Protein AF-A0A8S0T6I2-F1 (afdb_monomer)

Mean predicted aligned error: 10.74 Å

Foldseek 3Di:
DDCVPDDDPDDDDPDDDPDDDPDDDQDKDKDWAADPVGSLKIWIWMDSVPPDIDIDIGHNVRVVVVVVVVVVVPDDD

Nearest PDB structures (foldseek):
  8p26-assembly4_G  TM=6.949E-01  e=2.792E-02  Arabidopsis thaliana
  8p26-assembly3_F  TM=7.644E-01  e=1.287E-01  Arabidopsis thaliana
  5t1d-assembly1_B  TM=4.051E-01  e=6.669E+00  Human herpesvirus 4 strain B95-8

Sequence (77 aa):
MDFGDMTPIFGEVEAVWSAPSTTPLEPFLFRVHGLQNDPSGLRIIVTDFQSNTFEAIRTRHQLEDMWIYRLNKGGPS

pLDDT: mean 74.72, std 15.12, range [41.25, 93.38]

Radius of gyration: 15.58 Å; Cα contacts (8 Å, |Δi|>4): 65; chains: 1; bounding box: 38×25×41 Å

Structure (mmCIF, N/CA/C/O backbone):
data_AF-A0A8S0T6I2-F1
#
_entry.id   AF-A0A8S0T6I2-F1
#
loop_
_atom_site.group_PDB
_atom_site.id
_atom_site.type_symbol
_atom_site.label_atom_id
_atom_site.label_alt_id
_atom_site.label_comp_id
_atom_site.label_asym_id
_atom_site.label_entity_id
_atom_site.label_seq_id
_atom_site.pdbx_PDB_ins_code
_atom_site.Cartn_x
_atom_site.Cartn_y
_atom_site.Cartn_z
_atom_site.occupancy
_atom_site.B_iso_or_equiv
_atom_site.auth_seq_id
_atom_site.auth_comp_id
_atom_site.auth_asym_id
_atom_site.auth_atom_id
_atom_site.pdbx_PDB_model_num
ATOM 1 N N . MET A 1 1 ? 8.584 -9.756 -19.882 1.00 41.25 1 MET A N 1
ATOM 2 C CA . MET A 1 1 ? 8.674 -10.672 -18.731 1.00 41.25 1 MET A CA 1
ATOM 3 C C . MET A 1 1 ? 7.256 -10.960 -18.302 1.00 41.25 1 MET A C 1
ATOM 5 O O . MET A 1 1 ? 6.505 -10.010 -18.120 1.00 41.25 1 MET A O 1
ATOM 9 N N . ASP A 1 2 ? 6.881 -12.234 -18.294 1.00 45.47 2 ASP A N 1
ATOM 10 C CA . ASP A 1 2 ? 5.575 -12.689 -17.827 1.00 45.47 2 ASP A CA 1
ATOM 11 C C . ASP A 1 2 ? 5.587 -12.694 -16.291 1.00 45.47 2 ASP A C 1
ATOM 13 O O . ASP A 1 2 ? 6.546 -13.164 -15.684 1.00 45.47 2 ASP A O 1
ATOM 17 N N . PHE A 1 3 ? 4.564 -12.107 -15.671 1.00 55.28 3 PHE A N 1
ATOM 18 C CA . PHE A 1 3 ? 4.411 -12.043 -14.212 1.00 55.28 3 PHE A CA 1
ATOM 19 C C . PHE A 1 3 ? 3.745 -13.315 -13.651 1.00 55.28 3 PHE A C 1
ATOM 21 O O . PHE A 1 3 ? 3.390 -13.343 -12.474 1.00 55.28 3 PHE A O 1
ATOM 28 N N . GLY A 1 4 ? 3.575 -14.353 -14.482 1.00 48.38 4 GLY A N 1
ATOM 29 C CA . GLY A 1 4 ? 2.871 -15.602 -14.170 1.00 48.38 4 GLY A CA 1
ATOM 30 C C . GLY A 1 4 ? 3.377 -16.375 -12.947 1.00 48.38 4 GLY A C 1
ATOM 31 O O . GLY A 1 4 ? 2.587 -17.087 -12.333 1.00 48.38 4 GLY A O 1
ATOM 32 N N . ASP A 1 5 ? 4.632 -16.177 -12.534 1.00 56.09 5 ASP A N 1
ATOM 33 C CA . ASP A 1 5 ? 5.225 -16.873 -11.380 1.00 56.09 5 ASP A CA 1
ATOM 34 C C . ASP A 1 5 ? 5.223 -16.048 -10.078 1.00 56.09 5 ASP A C 1
ATOM 36 O O . ASP A 1 5 ? 5.667 -16.526 -9.032 1.00 56.09 5 ASP A O 1
ATOM 40 N N . MET A 1 6 ? 4.729 -14.803 -10.094 1.00 51.94 6 MET A N 1
ATOM 41 C CA . MET A 1 6 ? 4.612 -14.011 -8.866 1.00 51.94 6 MET A CA 1
ATOM 42 C C . MET A 1 6 ? 3.331 -14.387 -8.119 1.00 51.94 6 MET A C 1
ATOM 44 O O . MET A 1 6 ? 2.256 -13.843 -8.368 1.00 51.94 6 MET A O 1
ATOM 48 N N . THR A 1 7 ? 3.448 -15.303 -7.158 1.00 49.34 7 THR A N 1
ATOM 49 C CA . THR A 1 7 ? 2.371 -15.558 -6.195 1.00 49.34 7 THR A CA 1
ATOM 50 C C . THR A 1 7 ? 2.110 -14.291 -5.377 1.00 49.34 7 THR A C 1
ATOM 52 O O . THR A 1 7 ? 3.073 -13.703 -4.871 1.00 49.34 7 THR A O 1
ATOM 55 N N . PRO A 1 8 ? 0.849 -13.859 -5.198 1.00 54.16 8 PRO A N 1
ATOM 56 C CA . PRO A 1 8 ? 0.568 -12.702 -4.367 1.00 54.16 8 PRO A CA 1
ATOM 57 C C . PRO A 1 8 ? 1.048 -12.980 -2.942 1.00 54.16 8 PRO A C 1
ATOM 59 O O . PRO A 1 8 ? 0.719 -14.011 -2.353 1.00 54.16 8 PRO A O 1
ATOM 62 N N . ILE A 1 9 ? 1.828 -12.058 -2.382 1.00 58.78 9 ILE A N 1
ATOM 63 C CA . ILE A 1 9 ? 2.175 -12.101 -0.965 1.00 58.78 9 ILE A CA 1
ATOM 64 C C . ILE A 1 9 ? 0.942 -11.615 -0.208 1.00 58.78 9 ILE A C 1
ATOM 66 O O . ILE A 1 9 ? 0.720 -10.415 -0.053 1.00 58.78 9 ILE A O 1
ATOM 70 N N . PHE A 1 10 ? 0.114 -12.560 0.222 1.00 55.09 10 PHE A N 1
ATOM 71 C CA . PHE A 1 10 ? -0.927 -12.298 1.203 1.00 55.09 10 PHE A CA 1
ATOM 72 C C . PHE A 1 10 ? -0.275 -12.374 2.583 1.00 55.09 10 PHE A C 1
ATOM 74 O O . PHE A 1 10 ? 0.104 -13.449 3.039 1.00 55.09 10 PHE A O 1
ATOM 81 N N . GLY A 1 11 ? -0.077 -11.221 3.212 1.00 55.72 11 GLY A N 1
ATOM 82 C CA . GLY A 1 11 ? 0.450 -11.118 4.566 1.00 55.72 11 GLY A CA 1
ATOM 83 C C . GLY A 1 11 ? -0.485 -10.282 5.423 1.00 55.72 11 GLY A C 1
ATOM 84 O O . GLY A 1 11 ? -1.068 -9.311 4.940 1.00 55.72 11 GLY A O 1
ATOM 85 N N . GLU A 1 12 ? -0.623 -10.656 6.690 1.00 58.47 12 GLU A N 1
ATOM 86 C CA . GLU A 1 12 ? -1.207 -9.778 7.696 1.00 58.47 12 GLU A CA 1
ATOM 87 C C . GLU A 1 12 ? -0.176 -8.693 8.015 1.00 58.47 12 GLU A C 1
ATOM 89 O O . GLU A 1 12 ? 0.950 -8.983 8.424 1.00 58.47 12 GLU A O 1
ATOM 94 N N . VAL A 1 13 ? -0.525 -7.438 7.740 1.00 62.69 13 VAL A N 1
ATOM 95 C CA . VAL A 1 13 ? 0.320 -6.301 8.101 1.00 62.69 13 VAL A CA 1
ATOM 96 C C . VAL A 1 13 ? -0.145 -5.816 9.459 1.00 62.69 13 VAL A C 1
ATOM 98 O O . VAL A 1 13 ? -1.220 -5.235 9.578 1.00 62.69 13 VAL A O 1
ATOM 101 N N . GLU A 1 14 ? 0.681 -6.037 10.476 1.00 67.69 14 GLU A N 1
ATOM 102 C CA . GLU A 1 14 ? 0.486 -5.402 11.771 1.00 67.69 14 GLU A CA 1
ATOM 103 C C . GLU A 1 14 ? 0.759 -3.903 11.610 1.00 67.69 14 GLU A C 1
ATOM 105 O O . GLU A 1 14 ? 1.901 -3.462 11.441 1.00 67.69 14 GLU A O 1
ATOM 110 N N . ALA A 1 15 ? -0.305 -3.104 11.589 1.00 68.25 15 ALA A N 1
ATOM 111 C CA . ALA A 1 15 ? -0.158 -1.666 11.698 1.00 68.25 15 ALA A CA 1
ATOM 112 C C . ALA A 1 15 ? 0.180 -1.325 13.153 1.00 68.25 15 ALA A C 1
ATOM 114 O O . ALA A 1 15 ? -0.474 -1.779 14.087 1.00 68.25 15 ALA A O 1
ATOM 115 N N . VAL A 1 16 ? 1.223 -0.522 13.345 1.00 71.19 16 VAL A N 1
ATOM 116 C CA . VAL A 1 16 ? 1.632 -0.028 14.660 1.00 71.19 16 VAL A CA 1
ATOM 117 C C . VAL A 1 16 ? 1.758 1.481 14.558 1.00 71.19 16 VAL A C 1
ATOM 119 O O . VAL A 1 16 ? 2.379 2.005 13.630 1.00 71.19 16 VAL A O 1
ATOM 122 N N . TRP A 1 17 ? 1.156 2.194 15.504 1.00 74.50 17 TRP A N 1
ATOM 123 C CA . TRP A 1 17 ? 1.298 3.640 15.576 1.00 74.50 17 TRP A CA 1
ATOM 124 C C . TRP A 1 17 ? 2.753 4.020 15.868 1.00 74.50 17 TRP A C 1
ATOM 126 O O . TRP A 1 17 ? 3.398 3.454 16.747 1.00 74.50 17 TRP A O 1
ATOM 136 N N . SER A 1 18 ? 3.272 5.025 15.162 1.00 72.38 18 SER A N 1
ATOM 137 C CA . SER A 1 18 ? 4.632 5.539 15.384 1.00 72.38 18 SER A CA 1
ATOM 138 C C . SER A 1 18 ? 4.817 6.219 16.748 1.00 72.38 18 SER A C 1
ATOM 140 O O . SER A 1 18 ? 5.946 6.484 17.154 1.00 72.38 18 SER A O 1
ATOM 142 N N . ALA A 1 19 ? 3.720 6.520 17.442 1.00 77.56 19 ALA A N 1
ATOM 143 C CA . ALA A 1 19 ? 3.674 7.042 18.800 1.00 77.56 19 ALA A CA 1
ATOM 144 C C . ALA A 1 19 ? 2.565 6.314 19.583 1.00 77.56 19 ALA A C 1
ATOM 146 O O . ALA A 1 19 ? 1.631 5.809 18.956 1.00 77.56 19 ALA A O 1
ATOM 147 N N . PRO A 1 20 ? 2.624 6.268 20.926 1.00 77.44 20 PRO A N 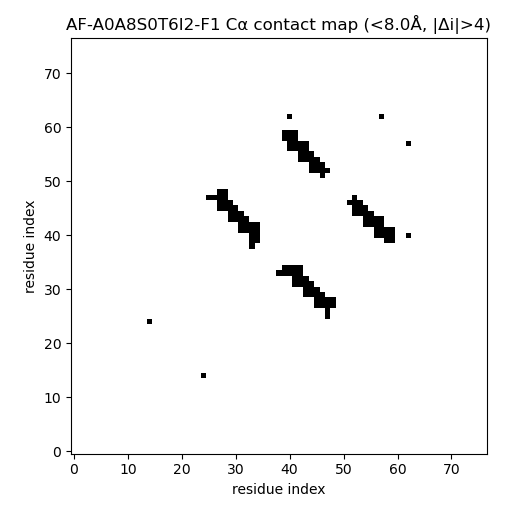1
ATOM 148 C CA . PRO A 1 20 ? 1.559 5.674 21.725 1.00 77.44 20 PRO A CA 1
ATOM 149 C C . PRO A 1 20 ? 0.215 6.332 21.398 1.00 77.44 20 PRO A C 1
ATOM 151 O O . PRO A 1 20 ? 0.055 7.541 21.558 1.00 77.44 20 PRO A O 1
ATOM 154 N N . SER A 1 21 ? -0.741 5.535 20.930 1.00 78.94 21 SER A N 1
ATOM 155 C CA . SER A 1 21 ? -2.094 5.975 20.602 1.00 78.94 21 SER A CA 1
ATOM 156 C C . SER A 1 21 ? -3.093 4.975 21.162 1.00 78.94 21 SER A C 1
ATOM 158 O O . SER A 1 21 ? -2.855 3.768 21.145 1.00 78.94 21 SER A O 1
ATOM 160 N N . THR A 1 22 ? -4.208 5.487 21.675 1.00 80.19 22 THR A N 1
ATOM 161 C CA . THR A 1 22 ? -5.344 4.685 22.146 1.00 80.19 22 THR A CA 1
ATOM 162 C C . THR A 1 22 ? -6.375 4.445 21.045 1.00 80.19 22 THR A C 1
ATOM 164 O O . THR A 1 22 ? -7.353 3.737 21.274 1.00 80.19 22 THR A O 1
ATOM 167 N N . THR A 1 23 ? -6.184 5.036 19.861 1.00 78.44 23 THR A N 1
ATOM 168 C CA . THR A 1 23 ? -7.104 4.883 18.736 1.00 78.44 23 THR A CA 1
ATOM 169 C C . THR A 1 23 ? -6.953 3.483 18.136 1.00 78.44 23 THR A C 1
ATOM 171 O O . THR A 1 23 ? -5.841 3.127 17.723 1.00 78.44 23 THR A O 1
ATOM 174 N N . PRO A 1 24 ? -8.038 2.688 18.070 1.00 74.50 24 PRO A N 1
ATOM 175 C CA . PRO A 1 24 ? -8.002 1.409 17.383 1.00 74.50 24 PRO A CA 1
ATOM 176 C C . PRO A 1 24 ? -7.641 1.623 15.913 1.00 74.50 24 PRO A C 1
ATOM 178 O O . PRO A 1 24 ? -8.068 2.592 15.284 1.00 74.50 24 PRO A O 1
ATOM 181 N N . LEU A 1 25 ? -6.810 0.731 15.381 1.00 73.88 25 LEU A N 1
ATOM 182 C CA . LEU A 1 25 ? -6.503 0.716 13.960 1.00 73.88 25 LEU A CA 1
ATOM 183 C C . LEU A 1 25 ? -7.676 0.077 13.235 1.00 73.88 25 LEU A C 1
ATOM 185 O O . LEU A 1 25 ? -7.940 -1.114 13.393 1.00 73.88 25 LEU A O 1
ATOM 189 N N . GLU A 1 26 ? -8.383 0.891 12.465 1.00 77.75 26 GLU A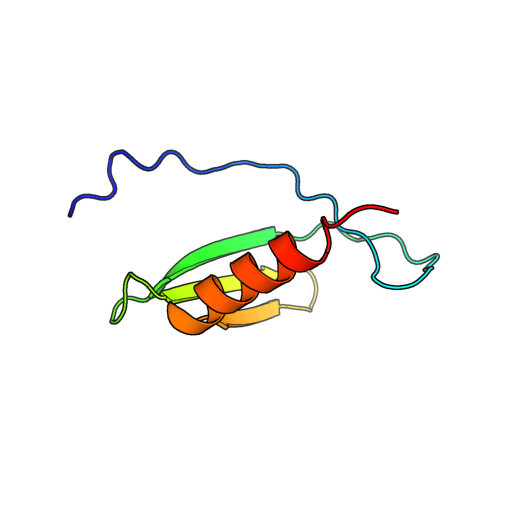 N 1
ATOM 190 C CA . GLU A 1 26 ? -9.444 0.396 11.603 1.00 77.75 26 GLU A CA 1
ATOM 191 C C . GLU A 1 26 ? -8.852 -0.473 10.482 1.00 77.75 26 GLU A C 1
ATOM 193 O O . GLU A 1 26 ? -7.740 -0.200 10.005 1.00 77.75 26 GLU A O 1
ATOM 198 N N . PRO A 1 27 ? -9.572 -1.519 10.038 1.00 79.69 27 PRO A N 1
ATOM 199 C CA . PRO A 1 27 ? -9.143 -2.333 8.914 1.00 79.69 27 PRO A CA 1
ATOM 200 C C . PRO A 1 27 ? -8.903 -1.474 7.672 1.00 79.69 27 PRO A C 1
ATOM 202 O O . PRO A 1 27 ? -9.737 -0.654 7.289 1.00 79.69 27 PRO A O 1
ATOM 205 N N . PHE A 1 28 ? -7.779 -1.706 7.005 1.00 82.56 28 PHE A N 1
ATOM 206 C CA . PHE A 1 28 ? -7.448 -1.054 5.745 1.00 82.56 28 PHE A CA 1
ATOM 207 C C . PHE A 1 28 ? -7.036 -2.093 4.709 1.00 82.56 28 PHE A C 1
ATOM 209 O O . PHE A 1 28 ? -6.508 -3.158 5.032 1.00 82.56 28 PHE A O 1
ATOM 216 N N . LEU A 1 29 ? -7.254 -1.766 3.439 1.00 83.88 29 LEU A N 1
ATOM 217 C CA . LEU A 1 29 ? -6.727 -2.527 2.316 1.00 83.88 29 LEU A CA 1
ATOM 218 C C . LEU A 1 29 ? -5.595 -1.742 1.676 1.00 83.88 29 LEU A C 1
ATOM 220 O O . LEU A 1 29 ? -5.721 -0.543 1.423 1.00 83.88 29 LEU A O 1
ATOM 224 N N . PHE A 1 30 ? -4.509 -2.435 1.357 1.00 85.69 30 PHE A N 1
ATOM 225 C CA . PHE A 1 30 ? -3.445 -1.884 0.537 1.00 85.69 30 PHE A CA 1
ATOM 226 C C . PHE A 1 30 ? -3.267 -2.707 -0.740 1.00 85.69 30 PHE A C 1
ATOM 228 O O . PHE A 1 30 ? -3.410 -3.929 -0.752 1.00 85.69 30 PHE A O 1
ATOM 235 N N . ARG A 1 31 ? -2.949 -2.021 -1.836 1.00 86.06 31 ARG A N 1
ATOM 236 C CA . ARG A 1 31 ? -2.635 -2.612 -3.137 1.00 86.06 31 ARG A CA 1
ATOM 237 C C . ARG A 1 31 ? -1.301 -2.061 -3.614 1.00 86.06 31 ARG A C 1
ATOM 239 O O . ARG A 1 31 ? -1.143 -0.848 -3.735 1.00 86.06 31 ARG A O 1
ATOM 246 N N . VAL A 1 32 ? -0.365 -2.957 -3.916 1.00 86.88 32 VAL A N 1
ATOM 247 C CA . VAL A 1 32 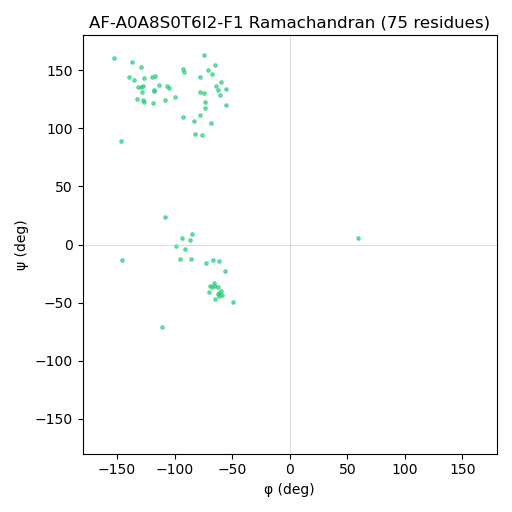? 0.966 -2.615 -4.435 1.00 86.88 32 VAL A CA 1
ATOM 248 C C . VAL A 1 32 ? 1.131 -3.209 -5.826 1.00 86.88 32 VAL A C 1
ATOM 250 O O . VAL A 1 32 ? 0.827 -4.381 -6.034 1.00 86.88 32 VAL A O 1
ATOM 253 N N . HIS A 1 33 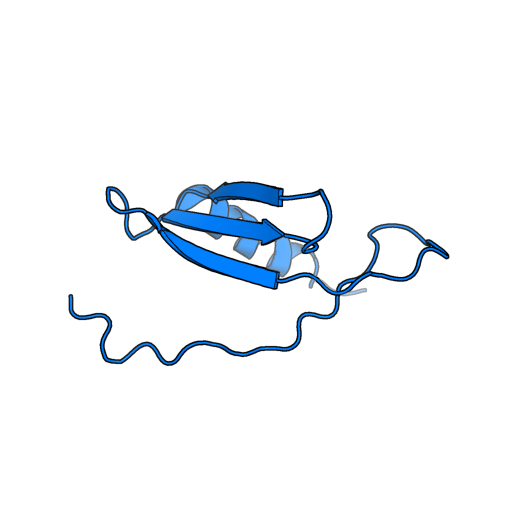? 1.595 -2.412 -6.785 1.00 86.38 33 HIS A N 1
ATOM 254 C CA . HIS A 1 33 ? 1.932 -2.899 -8.122 1.00 86.38 33 HIS A CA 1
ATOM 255 C C . HIS A 1 33 ? 3.016 -2.042 -8.785 1.00 86.38 33 HIS A C 1
ATOM 257 O O . HIS A 1 33 ? 3.219 -0.889 -8.407 1.00 86.38 33 HIS A O 1
ATOM 263 N N . GLY A 1 34 ? 3.690 -2.590 -9.799 1.00 87.31 34 GLY A N 1
ATOM 264 C CA . GLY A 1 34 ? 4.673 -1.850 -10.595 1.00 87.31 34 GLY A CA 1
ATOM 265 C C . GLY A 1 34 ? 4.052 -0.696 -11.392 1.00 87.31 34 GLY A C 1
ATOM 266 O O . GLY A 1 34 ? 2.856 -0.725 -11.717 1.00 87.31 34 GLY A O 1
ATOM 267 N N . LEU A 1 35 ? 4.845 0.326 -11.723 1.00 85.06 35 LEU A N 1
ATOM 268 C CA . LEU A 1 35 ? 4.415 1.393 -1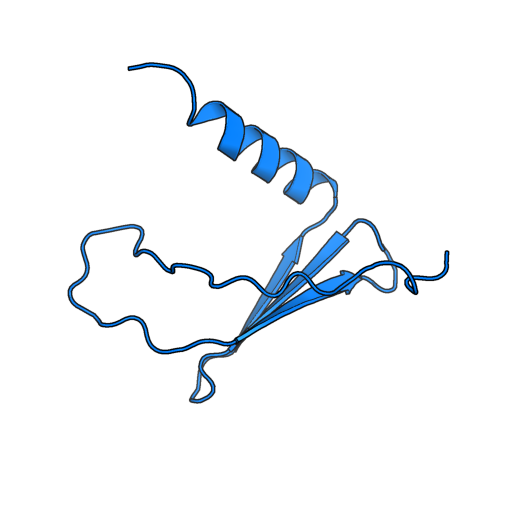2.636 1.00 85.06 35 LEU A CA 1
ATOM 269 C C . LEU A 1 35 ? 4.480 0.906 -14.090 1.00 85.06 35 LEU A C 1
ATOM 271 O O . LEU A 1 35 ? 5.395 0.183 -14.470 1.00 85.06 35 LEU A O 1
ATOM 275 N N . GLN A 1 36 ? 3.539 1.347 -14.931 1.00 82.19 36 GLN A N 1
ATOM 276 C CA . GLN A 1 36 ? 3.498 0.944 -16.347 1.00 82.19 36 GLN A CA 1
ATOM 277 C C . GLN A 1 36 ? 4.742 1.391 -17.131 1.00 82.19 36 GLN A C 1
ATOM 279 O O . GLN A 1 36 ? 5.226 0.652 -17.982 1.00 82.19 36 GLN A O 1
ATOM 284 N N . ASN A 1 37 ? 5.275 2.576 -16.815 1.00 84.75 37 ASN A N 1
ATOM 285 C CA . ASN A 1 37 ? 6.434 3.158 -17.501 1.00 84.75 37 ASN A CA 1
ATOM 286 C C . ASN A 1 37 ? 7.769 2.877 -16.788 1.00 84.75 37 ASN A C 1
ATOM 288 O O . ASN A 1 37 ? 8.825 3.124 -17.360 1.00 84.75 37 ASN A O 1
ATOM 292 N N . ASP A 1 38 ? 7.725 2.382 -15.549 1.00 83.38 38 ASP A N 1
ATOM 293 C CA . ASP A 1 38 ? 8.899 1.994 -14.761 1.00 83.38 38 ASP A CA 1
ATOM 294 C C . ASP A 1 38 ? 8.538 0.799 -13.863 1.00 83.38 38 ASP A C 1
ATOM 296 O O . ASP A 1 38 ? 8.127 0.979 -12.713 1.00 83.38 38 ASP A O 1
ATOM 300 N N . PRO A 1 39 ? 8.695 -0.439 -14.361 1.00 80.69 39 PRO A N 1
ATOM 301 C CA . PRO A 1 39 ? 8.396 -1.637 -13.581 1.00 80.69 39 PRO A CA 1
ATOM 302 C C . PRO A 1 39 ? 9.254 -1.788 -12.315 1.00 80.69 39 PRO A C 1
ATOM 304 O O . PRO A 1 39 ? 8.922 -2.613 -11.468 1.00 80.69 39 PRO A O 1
ATOM 307 N N . SER A 1 40 ? 10.346 -1.020 -12.181 1.00 84.00 40 SER A N 1
ATOM 308 C CA . SER A 1 40 ? 11.191 -1.008 -10.977 1.00 84.00 40 SER A CA 1
ATOM 309 C C . SER A 1 40 ? 10.672 -0.051 -9.898 1.00 84.00 40 SER A C 1
ATOM 311 O O . SER A 1 40 ? 11.152 -0.086 -8.765 1.00 84.00 40 SER A O 1
ATOM 313 N N . GLY A 1 41 ? 9.717 0.814 -10.240 1.00 88.19 41 GLY A N 1
ATOM 314 C CA . GLY A 1 41 ? 8.985 1.651 -9.303 1.00 88.19 41 GLY A CA 1
ATOM 315 C C . GLY A 1 41 ? 7.695 0.979 -8.839 1.00 88.19 41 GLY A C 1
ATOM 316 O O . GLY A 1 41 ? 7.076 0.205 -9.570 1.00 88.19 41 GLY A O 1
ATOM 317 N N . LEU A 1 42 ? 7.260 1.308 -7.625 1.00 90.31 42 LEU A N 1
ATOM 318 C CA . LEU A 1 42 ? 6.031 0.793 -7.031 1.00 90.31 42 LEU A CA 1
ATOM 319 C C . LEU A 1 42 ? 5.001 1.906 -6.850 1.00 90.31 42 LEU A C 1
ATOM 321 O O . LEU A 1 42 ? 5.307 2.997 -6.366 1.00 90.31 42 LEU A O 1
ATOM 325 N N . ARG A 1 43 ? 3.752 1.591 -7.189 1.00 90.31 43 ARG A N 1
ATOM 326 C CA . ARG A 1 43 ? 2.564 2.335 -6.780 1.00 90.31 43 ARG A CA 1
ATOM 327 C C . ARG A 1 43 ? 1.926 1.611 -5.605 1.00 90.31 43 ARG A C 1
ATOM 329 O O . ARG A 1 43 ? 1.650 0.416 -5.695 1.00 90.31 43 ARG A O 1
ATOM 336 N N . ILE A 1 44 ? 1.689 2.343 -4.526 1.00 90.62 44 ILE A N 1
ATOM 337 C CA . ILE A 1 44 ? 1.067 1.860 -3.296 1.00 90.62 44 ILE A CA 1
ATOM 338 C C . ILE A 1 44 ? -0.221 2.654 -3.107 1.00 90.62 44 ILE A C 1
ATOM 340 O O . ILE A 1 44 ? -0.186 3.881 -3.042 1.00 90.62 44 ILE A O 1
ATOM 344 N N . ILE A 1 45 ? -1.351 1.959 -3.032 1.00 91.62 45 ILE A N 1
ATOM 345 C CA . ILE A 1 45 ? -2.666 2.545 -2.760 1.00 91.62 45 ILE A CA 1
ATOM 346 C C . ILE A 1 45 ? -3.170 1.948 -1.454 1.00 91.62 45 ILE A C 1
ATOM 348 O O . ILE A 1 45 ? -3.103 0.733 -1.288 1.00 91.62 45 ILE A O 1
ATOM 352 N N . VAL A 1 46 ? -3.671 2.782 -0.549 1.00 89.12 46 VAL A N 1
ATOM 353 C CA . VAL A 1 46 ? -4.213 2.373 0.751 1.00 89.12 46 VAL A CA 1
ATOM 354 C C . VAL A 1 46 ? -5.591 2.990 0.928 1.00 89.12 46 VAL A C 1
ATOM 356 O O . VAL A 1 46 ? -5.762 4.169 0.631 1.00 89.12 46 VAL A O 1
ATOM 359 N N . THR A 1 47 ? -6.566 2.225 1.410 1.00 88.56 47 THR A N 1
ATOM 360 C CA . THR A 1 47 ? -7.919 2.718 1.693 1.00 88.56 47 THR A CA 1
ATOM 361 C C . THR A 1 47 ? -8.478 2.128 2.982 1.00 88.56 47 THR A C 1
ATOM 363 O O . THR A 1 47 ? -8.223 0.964 3.289 1.00 88.56 47 THR A O 1
ATOM 366 N N . ASP A 1 48 ? -9.250 2.932 3.711 1.00 86.62 48 ASP A N 1
ATOM 367 C CA . ASP A 1 48 ? -10.001 2.526 4.905 1.00 86.62 48 ASP A CA 1
ATOM 368 C C . ASP A 1 48 ? -11.456 2.113 4.603 1.00 86.62 48 ASP A C 1
ATOM 370 O O . ASP A 1 48 ? -12.234 1.883 5.522 1.00 86.62 48 ASP A O 1
ATOM 374 N N . PHE A 1 49 ? -11.846 2.046 3.321 1.00 83.81 49 PHE A N 1
ATOM 375 C CA . PHE A 1 49 ? -13.214 1.768 2.847 1.00 83.81 49 PHE A CA 1
ATOM 376 C C . PHE A 1 49 ? -14.306 2.747 3.305 1.00 83.81 49 PHE A C 1
ATOM 378 O O . PHE A 1 49 ? -15.481 2.522 3.011 1.00 83.81 49 PHE A O 1
ATOM 385 N N . GLN A 1 50 ? -13.950 3.833 3.987 1.00 84.06 50 GLN A N 1
ATOM 386 C CA . GLN A 1 50 ? -14.904 4.819 4.479 1.00 84.06 50 GLN A CA 1
ATOM 387 C C . GLN A 1 50 ? -14.755 6.126 3.713 1.00 84.06 50 GLN A C 1
ATOM 389 O O . GLN A 1 50 ? -15.617 6.497 2.919 1.00 84.06 50 GLN A O 1
ATOM 394 N N . SER A 1 51 ? -13.653 6.833 3.953 1.00 84.88 51 SER A N 1
ATOM 395 C CA . SER A 1 51 ? -13.448 8.187 3.430 1.00 84.88 51 SER A CA 1
ATOM 396 C C . SER A 1 51 ? -12.002 8.497 3.073 1.00 84.88 51 SER A C 1
ATOM 398 O O . SER A 1 51 ? -11.757 9.465 2.353 1.00 84.88 51 SER A O 1
ATOM 400 N N . ASN A 1 52 ? -11.046 7.672 3.508 1.00 84.50 52 ASN A N 1
ATOM 401 C CA . ASN A 1 52 ? -9.637 7.926 3.279 1.00 84.50 52 ASN A CA 1
ATOM 402 C C . ASN A 1 52 ? -9.081 6.956 2.243 1.00 84.50 52 ASN A C 1
ATOM 404 O O . ASN A 1 52 ? -9.148 5.733 2.371 1.00 84.50 52 ASN A O 1
ATOM 408 N N . THR A 1 53 ? -8.499 7.526 1.191 1.00 90.62 53 THR A N 1
ATOM 409 C CA . THR A 1 53 ? -7.674 6.792 0.235 1.00 90.62 53 THR A CA 1
ATOM 410 C C . THR A 1 53 ? -6.395 7.576 0.004 1.00 90.62 53 THR A C 1
ATOM 412 O O . THR A 1 53 ? -6.437 8.755 -0.342 1.00 90.62 53 THR A O 1
ATOM 415 N N . PHE A 1 54 ? -5.260 6.915 0.202 1.00 90.50 54 PHE A N 1
ATOM 416 C CA . PHE A 1 54 ? -3.934 7.486 0.027 1.00 90.50 54 PHE A CA 1
ATOM 417 C C . PHE A 1 54 ? -3.193 6.763 -1.085 1.00 90.50 54 PHE A C 1
ATOM 419 O O . PHE A 1 54 ? -3.304 5.547 -1.250 1.00 90.50 54 PHE A O 1
ATOM 426 N N . GLU A 1 55 ? -2.392 7.522 -1.820 1.00 93.38 55 GLU A N 1
ATOM 427 C CA . GLU A 1 55 ? -1.537 7.000 -2.870 1.00 93.38 55 GLU A CA 1
ATOM 428 C C . GLU A 1 55 ? -0.100 7.466 -2.649 1.00 93.38 55 GLU A C 1
ATOM 430 O O . GLU A 1 55 ? 0.160 8.635 -2.361 1.00 93.38 55 GLU A O 1
ATOM 435 N N . ALA A 1 56 ? 0.842 6.546 -2.829 1.00 91.56 56 ALA A N 1
ATOM 436 C CA . ALA A 1 56 ? 2.259 6.843 -2.874 1.00 91.56 56 ALA A CA 1
ATOM 437 C C . ALA A 1 56 ? 2.908 6.159 -4.078 1.00 91.56 56 ALA A C 1
ATOM 439 O O . ALA A 1 56 ? 2.702 4.972 -4.332 1.00 91.56 56 ALA A O 1
ATOM 440 N N . ILE A 1 57 ? 3.751 6.907 -4.783 1.00 92.88 57 ILE A N 1
ATOM 441 C CA . ILE A 1 57 ? 4.652 6.370 -5.799 1.00 92.88 57 ILE A CA 1
ATOM 442 C C . ILE A 1 57 ? 6.063 6.352 -5.206 1.00 92.88 57 ILE A C 1
ATOM 444 O O . ILE A 1 57 ? 6.483 7.308 -4.541 1.00 92.88 57 ILE A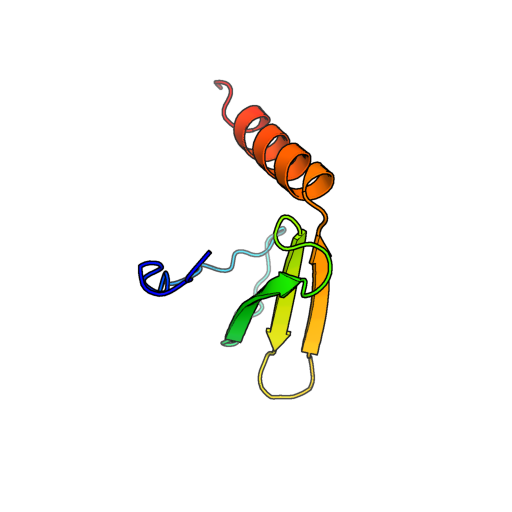 O 1
ATOM 448 N N . ARG A 1 58 ? 6.777 5.243 -5.395 1.00 91.25 58 ARG A N 1
ATOM 449 C CA . ARG A 1 58 ? 8.173 5.070 -4.988 1.00 91.25 58 ARG A CA 1
ATOM 450 C C . ARG A 1 58 ? 9.001 4.615 -6.175 1.00 91.25 58 ARG A C 1
ATOM 452 O O . ARG A 1 58 ? 8.696 3.593 -6.783 1.00 91.25 58 ARG A O 1
ATOM 459 N N . THR A 1 59 ? 10.037 5.375 -6.506 1.00 90.31 59 THR A N 1
ATOM 460 C CA . THR A 1 59 ? 11.010 4.975 -7.529 1.00 90.31 59 THR A CA 1
ATOM 461 C C . THR A 1 59 ? 11.935 3.891 -6.989 1.00 90.31 59 THR A C 1
ATOM 463 O O . THR A 1 59 ? 12.063 3.727 -5.774 1.00 90.31 59 THR A O 1
ATOM 466 N N . ARG A 1 60 ? 12.640 3.191 -7.882 1.00 87.44 60 ARG A N 1
ATOM 467 C CA . ARG A 1 60 ? 13.656 2.205 -7.495 1.00 87.44 60 ARG A CA 1
ATOM 468 C C . ARG A 1 60 ? 14.653 2.744 -6.460 1.00 87.44 60 ARG A C 1
ATOM 470 O O . ARG A 1 60 ? 14.845 2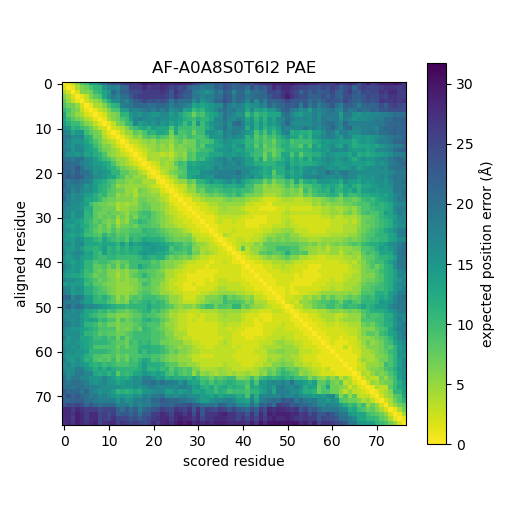.113 -5.430 1.00 87.44 60 ARG A O 1
ATOM 477 N N . HIS A 1 61 ? 15.216 3.929 -6.701 1.00 87.56 61 HIS A N 1
ATOM 478 C CA . HIS A 1 61 ? 16.178 4.559 -5.789 1.00 87.56 61 HIS A CA 1
ATOM 479 C C . HIS A 1 61 ? 15.579 4.789 -4.393 1.00 87.56 61 HIS A C 1
ATOM 481 O O . HIS A 1 61 ? 16.196 4.461 -3.389 1.00 87.56 61 HIS A O 1
ATOM 487 N N . GLN A 1 62 ? 14.331 5.266 -4.315 1.00 87.38 62 GLN A N 1
ATOM 488 C CA . GLN A 1 62 ? 13.655 5.465 -3.028 1.00 87.38 62 GLN A CA 1
ATOM 489 C C . GLN A 1 62 ? 13.390 4.143 -2.296 1.00 87.38 62 GLN A C 1
ATOM 491 O O . GLN A 1 62 ? 13.408 4.107 -1.069 1.00 87.38 62 GLN A O 1
ATOM 496 N N . LEU A 1 63 ? 13.123 3.058 -3.028 1.00 86.25 63 LEU A N 1
ATOM 497 C CA . LEU A 1 63 ? 12.952 1.726 -2.442 1.00 86.25 63 LEU A CA 1
ATOM 498 C C . LEU A 1 63 ? 14.280 1.173 -1.907 1.00 86.25 63 LEU A C 1
ATOM 500 O O . LEU A 1 63 ? 14.303 0.606 -0.815 1.00 86.25 63 LEU A O 1
ATOM 504 N N . GLU A 1 64 ? 15.377 1.379 -2.638 1.00 86.50 64 GLU A N 1
ATOM 505 C CA . GLU A 1 64 ? 16.736 1.036 -2.200 1.00 86.50 64 GLU A CA 1
ATOM 506 C C . GLU A 1 64 ? 17.117 1.818 -0.926 1.00 86.50 64 GLU A C 1
ATOM 508 O O . GLU A 1 64 ? 17.568 1.219 0.053 1.00 86.50 64 GLU A O 1
ATOM 513 N N . ASP A 1 65 ? 16.816 3.119 -0.870 1.00 85.12 65 ASP A N 1
ATOM 514 C CA . ASP A 1 65 ? 17.036 3.953 0.320 1.00 85.12 65 ASP A CA 1
ATOM 515 C C . ASP A 1 65 ? 16.223 3.466 1.534 1.00 85.12 65 ASP A C 1
ATOM 517 O O . ASP A 1 65 ? 16.733 3.399 2.657 1.00 85.12 65 ASP A O 1
ATOM 521 N N . MET A 1 66 ? 14.956 3.083 1.330 1.00 79.69 66 MET A N 1
ATOM 522 C CA . MET A 1 66 ? 14.095 2.548 2.396 1.00 79.69 66 MET A CA 1
ATOM 523 C C . MET A 1 66 ? 14.611 1.211 2.941 1.00 79.69 66 MET A C 1
ATOM 525 O O . MET A 1 66 ? 14.513 0.954 4.146 1.00 79.69 66 MET A O 1
ATOM 529 N N . TRP A 1 67 ? 15.181 0.368 2.078 1.00 72.88 67 TRP A N 1
ATOM 530 C CA . TRP A 1 67 ? 15.819 -0.881 2.486 1.00 72.88 67 TRP A CA 1
ATOM 531 C C . TRP A 1 67 ? 17.051 -0.622 3.360 1.00 72.88 67 TRP A C 1
ATOM 533 O O . TRP A 1 67 ? 17.182 -1.199 4.442 1.00 72.88 67 TRP A O 1
ATOM 543 N N . ILE A 1 68 ? 17.913 0.309 2.940 1.00 64.44 68 ILE A N 1
ATOM 544 C CA . ILE A 1 68 ? 19.116 0.704 3.685 1.00 64.44 68 ILE A CA 1
ATOM 545 C C . ILE A 1 68 ? 18.741 1.297 5.052 1.00 64.44 68 ILE A C 1
ATOM 547 O O . ILE A 1 68 ? 19.340 0.941 6.069 1.00 64.44 68 ILE A O 1
ATOM 551 N N . TYR A 1 69 ? 17.704 2.139 5.114 1.00 59.66 69 TYR A N 1
ATOM 552 C CA . TYR A 1 69 ? 17.210 2.692 6.379 1.00 59.66 69 TYR A CA 1
ATOM 553 C C . TYR A 1 69 ? 16.758 1.601 7.362 1.00 59.66 69 TYR A C 1
ATOM 555 O O . TYR A 1 69 ? 17.031 1.691 8.562 1.00 59.66 69 TYR A O 1
ATOM 563 N N . ARG A 1 70 ? 16.097 0.546 6.867 1.00 57.91 70 ARG A N 1
ATOM 564 C CA . ARG A 1 70 ? 15.639 -0.575 7.700 1.00 57.91 70 ARG A CA 1
ATOM 565 C C . ARG A 1 70 ? 16.801 -1.401 8.257 1.00 57.91 70 ARG A C 1
ATOM 567 O O . ARG A 1 70 ? 16.728 -1.815 9.409 1.00 57.91 70 ARG A O 1
ATOM 574 N N . LEU A 1 71 ? 17.873 -1.595 7.488 1.00 59.38 71 LEU A N 1
ATOM 575 C CA . LEU A 1 71 ? 19.075 -2.296 7.958 1.00 59.38 71 LEU A CA 1
ATOM 576 C C . LEU A 1 71 ? 19.852 -1.485 9.007 1.00 59.38 71 LEU A C 1
ATOM 578 O O . LEU A 1 71 ? 20.341 -2.048 9.983 1.00 59.38 71 LEU A O 1
ATOM 582 N N . ASN A 1 72 ? 19.891 -0.158 8.871 1.00 59.59 72 ASN A N 1
ATOM 583 C CA . ASN A 1 72 ? 20.620 0.712 9.799 1.00 59.59 72 ASN A CA 1
ATOM 584 C C . ASN A 1 72 ? 19.951 0.866 11.178 1.00 59.59 72 ASN A C 1
ATOM 586 O O . ASN A 1 72 ? 20.610 1.277 12.129 1.00 59.59 72 ASN A O 1
ATOM 590 N N . LYS A 1 73 ? 18.668 0.504 11.324 1.00 58.91 73 LYS A N 1
ATOM 591 C CA . LYS A 1 73 ? 17.997 0.393 12.634 1.00 58.91 73 LYS A CA 1
ATOM 592 C C . LYS A 1 73 ? 18.165 -0.975 13.315 1.00 58.91 73 LYS A C 1
ATOM 594 O O . LYS A 1 73 ? 17.598 -1.180 14.382 1.00 58.91 73 LYS A O 1
ATOM 599 N N . GLY A 1 74 ? 18.944 -1.887 12.723 1.00 53.59 74 GLY A N 1
ATOM 600 C CA . GLY A 1 74 ? 19.259 -3.216 13.260 1.00 53.59 74 GLY A CA 1
ATOM 601 C C . GLY A 1 74 ? 20.699 -3.403 13.768 1.00 53.59 74 GLY A C 1
ATOM 602 O O . GLY A 1 74 ? 21.174 -4.535 13.770 1.00 53.59 74 GLY A O 1
ATOM 603 N N . GLY A 1 75 ? 21.417 -2.338 14.153 1.00 41.81 75 GLY A N 1
ATOM 604 C CA . GLY A 1 75 ? 22.737 -2.420 14.819 1.00 41.81 75 GLY A CA 1
ATOM 605 C C . GLY A 1 75 ? 22.618 -2.423 16.355 1.00 41.81 75 GLY A C 1
ATOM 606 O O . GLY A 1 75 ? 21.659 -1.841 16.858 1.00 41.81 75 GLY A O 1
ATOM 607 N N . PRO A 1 76 ? 23.529 -3.093 17.097 1.00 43.59 76 PRO A N 1
ATOM 608 C CA . PRO A 1 76 ? 23.263 -3.622 18.435 1.00 43.59 76 PRO A CA 1
ATOM 609 C C . PRO A 1 76 ? 23.125 -2.536 19.507 1.00 43.59 76 PRO A C 1
ATOM 611 O O . PRO A 1 76 ? 23.747 -1.478 19.427 1.00 43.59 76 PRO A O 1
ATOM 614 N N . SER A 1 77 ? 22.306 -2.874 20.506 1.00 45.09 77 SER A N 1
ATOM 615 C CA . SER A 1 77 ? 22.228 -2.279 21.847 1.00 45.09 77 SER A CA 1
ATOM 616 C C . SER A 1 77 ? 23.586 -2.058 22.500 1.00 45.09 77 SER A C 1
ATOM 618 O O . SER A 1 77 ? 24.410 -2.998 22.397 1.00 45.09 77 SER A O 1
#

Secondary structure (DSSP, 8-state):
---TT------------SS---S-----EEEEEE-SS-TTSEEEEEE-SSS-EEEEEE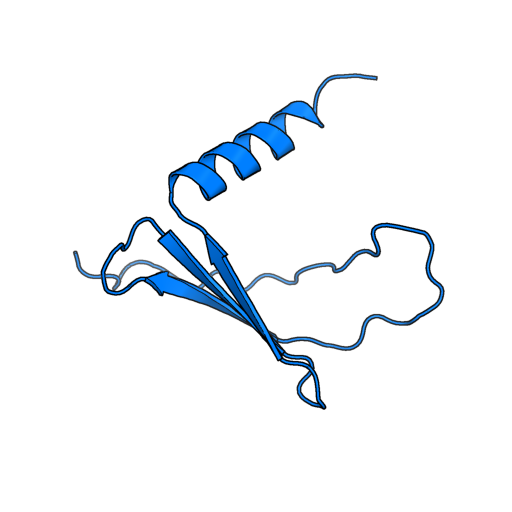-HHHHHHHHHHHHHTTS--

Organism: NCBI:txid158383

Solvent-accessible surface ar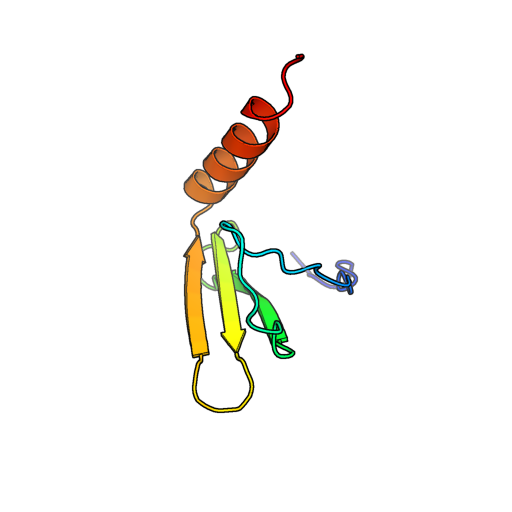ea (backbone atoms only — not comparable to full-atom values): 5177 Å² total; per-residue (Å²): 135,82,70,86,82,66,73,82,86,84,71,89,77,84,84,71,73,95,54,98,70,90,72,78,84,74,74,65,52,75,50,79,45,61,35,94,93,40,70,69,19,40,37,39,39,38,31,53,90,77,86,54,73,51,77,48,78,39,50,46,68,57,51,54,51,53,52,52,55,57,57,68,74,69,65,84,133